Protein AF-T0M6H9-F1 (afdb_monomer_lite)

pLDDT: mean 85.87, std 9.91, range [58.41, 96.25]

Radius of gyration: 14.87 Å; chains: 1; bounding box: 30×23×37 Å

Secondary structure (DSSP, 8-state):
-HHHHHHHHHTT-----GGGGS-TTHHHHHHHHIIIIITTS-SSPPPPHHHHHHHHHHHHHHHH-

Sequence (65 aa):
MELFTRKCQSKGVNYSGIDQFFPEHLSDNLKPYLEVGLTRLTSEELPDLKVMLDELRDNLIKILD

Structure (mmCIF, N/CA/C/O backbone):
data_AF-T0M6H9-F1
#
_entry.id   AF-T0M6H9-F1
#
loop_
_atom_site.group_PDB
_atom_site.id
_atom_site.type_symbol
_atom_site.label_atom_id
_atom_site.label_alt_id
_atom_site.label_comp_id
_atom_site.label_asym_id
_atom_site.label_entity_id
_atom_site.label_seq_id
_atom_site.pdbx_PDB_ins_code
_atom_site.Cartn_x
_atom_site.Cartn_y
_atom_site.Cartn_z
_atom_site.occupancy
_atom_site.B_iso_or_equiv
_atom_site.auth_seq_id
_atom_site.auth_comp_id
_atom_site.auth_asym_id
_atom_site.auth_atom_id
_atom_site.pdbx_PDB_model_num
ATOM 1 N N . MET A 1 1 ? 15.798 6.190 -7.307 1.00 79.50 1 MET A N 1
ATOM 2 C CA . MET A 1 1 ? 15.156 5.124 -8.114 1.00 79.50 1 MET A CA 1
ATOM 3 C C . MET A 1 1 ? 16.032 3.942 -8.531 1.00 79.50 1 MET A C 1
ATOM 5 O O . MET A 1 1 ? 15.578 2.812 -8.403 1.00 79.50 1 MET A O 1
ATOM 9 N N . GLU A 1 2 ? 17.270 4.131 -8.995 1.00 86.56 2 GLU A N 1
ATOM 10 C CA . GLU A 1 2 ? 18.062 3.039 -9.597 1.00 86.56 2 GLU A CA 1
ATOM 11 C C . GLU A 1 2 ? 18.236 1.784 -8.713 1.00 86.56 2 GLU A C 1
ATOM 13 O O . GLU A 1 2 ? 18.019 0.661 -9.169 1.00 86.56 2 GLU A O 1
ATOM 18 N N . LEU A 1 3 ? 18.580 1.958 -7.431 1.00 90.06 3 LEU A N 1
ATOM 19 C CA . LEU A 1 3 ? 18.771 0.837 -6.502 1.00 90.06 3 LEU A CA 1
ATOM 20 C C . LEU A 1 3 ? 17.474 0.049 -6.256 1.00 90.06 3 LEU A C 1
ATOM 22 O O . LEU A 1 3 ? 17.502 -1.177 -6.158 1.00 90.06 3 LEU A O 1
ATOM 26 N N . PHE A 1 4 ? 16.340 0.748 -6.179 1.00 89.81 4 PHE A N 1
ATOM 27 C CA . PHE A 1 4 ? 15.027 0.129 -6.022 1.00 89.81 4 PHE A CA 1
ATOM 28 C C . PHE A 1 4 ? 14.688 -0.728 -7.246 1.00 89.81 4 PHE A C 1
ATOM 30 O O . PHE A 1 4 ? 14.423 -1.918 -7.094 1.00 89.81 4 PHE A O 1
ATOM 37 N N . THR A 1 5 ? 14.827 -0.176 -8.454 1.00 88.44 5 THR A N 1
ATOM 38 C CA . THR A 1 5 ? 14.579 -0.910 -9.703 1.00 88.44 5 THR A CA 1
ATOM 39 C C . THR A 1 5 ? 15.482 -2.137 -9.832 1.00 88.44 5 THR A C 1
ATOM 41 O O . THR A 1 5 ? 14.995 -3.225 -10.135 1.00 88.44 5 THR A O 1
ATOM 44 N N . ARG A 1 6 ? 16.780 -2.011 -9.518 1.00 91.69 6 ARG A N 1
ATOM 45 C CA . ARG A 1 6 ? 17.716 -3.151 -9.504 1.00 91.69 6 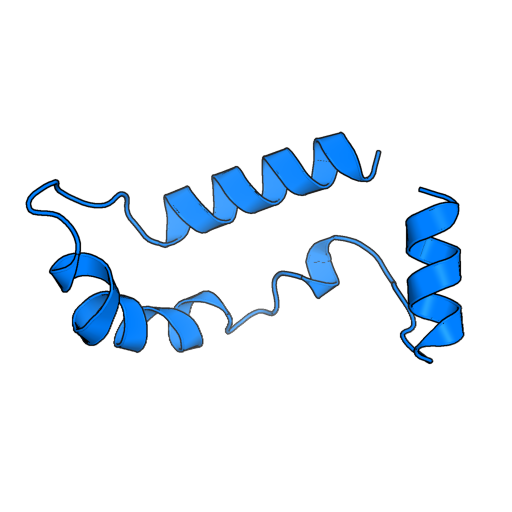ARG A CA 1
ATOM 46 C C . ARG A 1 6 ? 17.299 -4.230 -8.498 1.00 91.69 6 ARG A C 1
ATOM 48 O O . ARG A 1 6 ? 17.428 -5.418 -8.782 1.00 91.69 6 ARG A O 1
ATOM 55 N N . LYS A 1 7 ? 16.777 -3.838 -7.331 1.00 93.25 7 LYS A N 1
ATOM 56 C CA . LYS A 1 7 ? 16.274 -4.768 -6.307 1.00 93.25 7 LYS A CA 1
ATOM 57 C C . LYS A 1 7 ? 14.970 -5.451 -6.727 1.00 93.25 7 LYS A C 1
ATOM 59 O O . LYS A 1 7 ? 14.775 -6.619 -6.405 1.00 93.25 7 LYS A O 1
ATOM 64 N N . CYS A 1 8 ? 14.087 -4.755 -7.439 1.00 93.31 8 CYS A N 1
ATOM 65 C CA . CYS A 1 8 ? 12.895 -5.357 -8.035 1.00 93.31 8 CYS A CA 1
ATOM 66 C C . CYS A 1 8 ? 13.291 -6.407 -9.079 1.00 93.31 8 CYS A C 1
ATOM 68 O O . CYS A 1 8 ? 12.868 -7.556 -8.978 1.00 93.31 8 CYS A O 1
ATOM 70 N N . GLN A 1 9 ? 14.199 -6.054 -9.993 1.00 92.62 9 GLN A N 1
ATOM 71 C CA . GLN A 1 9 ? 14.723 -6.966 -11.013 1.00 92.62 9 GLN A CA 1
ATOM 72 C C . GLN A 1 9 ? 15.379 -8.210 -10.404 1.00 92.62 9 GLN A C 1
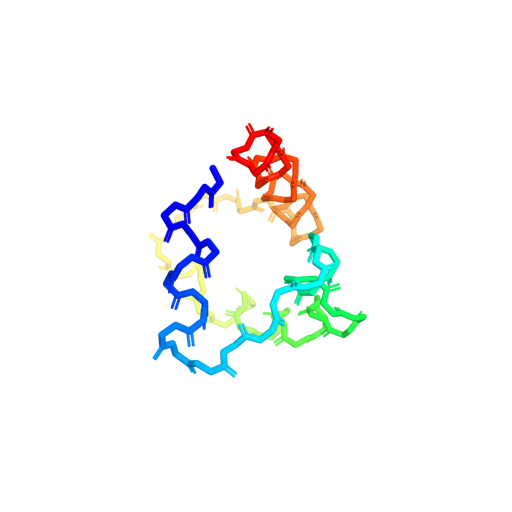ATOM 74 O O . GLN A 1 9 ? 15.073 -9.324 -10.822 1.00 92.62 9 GLN A O 1
ATOM 79 N N . SER A 1 10 ? 16.224 -8.054 -9.377 1.00 96.25 10 SER A N 1
ATOM 80 C CA . SER A 1 10 ? 16.881 -9.202 -8.733 1.00 96.25 10 SER A CA 1
ATOM 81 C C . SER A 1 10 ? 15.907 -10.148 -8.025 1.00 96.25 10 SER A C 1
ATOM 83 O O . SER A 1 10 ? 16.220 -11.322 -7.842 1.00 96.25 10 SER A O 1
ATOM 85 N N . LYS A 1 11 ? 14.719 -9.657 -7.654 1.00 95.81 11 LYS A N 1
ATOM 86 C CA . LYS A 1 11 ? 13.631 -10.448 -7.067 1.00 95.81 11 LYS A CA 1
ATOM 87 C C . LYS A 1 11 ? 12.610 -10.954 -8.092 1.00 95.81 11 LYS A C 1
ATOM 89 O O . LYS A 1 11 ? 11.616 -11.548 -7.688 1.00 95.81 11 LYS A O 1
ATOM 94 N N . GLY A 1 12 ? 12.820 -10.707 -9.388 1.00 94.81 12 GLY A N 1
ATOM 95 C CA . GLY A 1 12 ? 11.854 -11.051 -10.437 1.00 94.81 12 GLY A CA 1
ATOM 96 C C . GLY A 1 12 ? 10.546 -10.256 -10.353 1.00 94.81 12 GLY A C 1
ATOM 97 O O . GLY A 1 12 ? 9.514 -10.709 -10.838 1.00 94.81 12 GLY A O 1
ATOM 98 N N . VAL A 1 13 ? 10.570 -9.086 -9.711 1.00 93.81 13 VAL A N 1
ATOM 99 C CA . VAL A 1 13 ? 9.418 -8.190 -9.585 1.00 93.81 13 VAL A CA 1
ATOM 100 C C . VAL A 1 13 ? 9.475 -7.153 -10.698 1.00 93.81 13 VAL A C 1
ATOM 102 O O . VAL A 1 13 ? 10.410 -6.354 -10.765 1.00 93.81 13 VAL A O 1
ATOM 105 N N . ASN A 1 14 ? 8.441 -7.122 -11.536 1.00 89.06 14 ASN A N 1
ATOM 106 C CA . ASN A 1 14 ? 8.235 -6.043 -12.494 1.00 89.06 14 ASN A CA 1
ATOM 107 C C . ASN A 1 14 ? 7.496 -4.900 -11.801 1.00 89.06 14 ASN A C 1
ATOM 109 O O . ASN A 1 14 ? 6.321 -5.036 -11.460 1.00 89.06 14 ASN A O 1
ATOM 113 N N . TYR A 1 15 ? 8.209 -3.798 -11.568 1.00 89.81 15 TYR A N 1
ATOM 114 C CA . TYR A 1 15 ? 7.627 -2.577 -11.025 1.00 89.81 15 TYR A CA 1
ATOM 115 C C . TYR A 1 15 ? 7.031 -1.730 -12.154 1.00 89.81 15 TYR A C 1
ATOM 117 O O . TYR A 1 15 ? 7.766 -1.339 -13.062 1.00 89.81 15 TYR A O 1
ATOM 125 N N . SER A 1 16 ? 5.726 -1.453 -12.104 1.00 89.06 16 SER A N 1
ATOM 126 C CA . SER A 1 16 ? 5.009 -0.701 -13.150 1.00 89.06 16 SER A CA 1
ATOM 127 C C . SER A 1 16 ? 4.546 0.694 -12.726 1.00 89.06 16 SER A C 1
ATOM 129 O O . SER A 1 16 ? 3.985 1.411 -13.549 1.00 89.06 16 SER A O 1
ATOM 131 N N . GLY A 1 17 ? 4.769 1.092 -11.471 1.00 89.00 17 GLY A N 1
ATOM 132 C CA . GLY A 1 17 ? 4.387 2.409 -10.961 1.00 89.00 17 GLY A CA 1
ATOM 133 C C . GLY A 1 17 ? 3.719 2.356 -9.592 1.00 89.00 17 GLY A C 1
ATOM 134 O O . GLY A 1 17 ? 3.483 1.282 -9.037 1.00 89.00 17 GLY A O 1
ATOM 135 N N . ILE A 1 18 ? 3.411 3.539 -9.054 1.00 89.75 18 ILE A N 1
ATOM 136 C CA . ILE A 1 18 ? 2.917 3.700 -7.682 1.00 89.75 18 ILE A CA 1
ATOM 137 C C . ILE A 1 18 ? 1.616 2.928 -7.430 1.00 89.75 18 ILE A C 1
ATOM 139 O O . ILE A 1 18 ? 1.430 2.360 -6.358 1.00 89.75 18 ILE A O 1
ATOM 143 N N . ASP A 1 19 ? 0.748 2.832 -8.437 1.00 90.81 19 ASP A N 1
ATOM 144 C CA . ASP A 1 19 ? -0.550 2.162 -8.327 1.00 90.81 19 ASP A CA 1
ATOM 145 C C . ASP A 1 19 ? -0.415 0.669 -7.987 1.00 90.81 19 ASP A C 1
ATOM 147 O O . ASP A 1 19 ? -1.297 0.098 -7.351 1.00 90.81 19 ASP A O 1
ATOM 151 N N . GLN A 1 20 ? 0.722 0.039 -8.311 1.00 91.25 20 GLN A N 1
ATOM 152 C CA . GLN A 1 20 ? 0.999 -1.353 -7.942 1.00 91.25 20 GLN A CA 1
ATOM 153 C C . GLN A 1 20 ? 1.045 -1.569 -6.420 1.00 91.25 20 GLN A C 1
ATOM 155 O O . GLN A 1 20 ? 0.776 -2.676 -5.952 1.00 91.25 20 GLN A O 1
ATOM 160 N N . PHE A 1 21 ? 1.375 -0.536 -5.639 1.00 90.56 21 PHE A N 1
ATOM 161 C CA . PHE A 1 21 ? 1.351 -0.598 -4.175 1.00 90.56 21 PHE A CA 1
ATOM 162 C C . PHE A 1 21 ? -0.064 -0.473 -3.590 1.00 90.56 21 PHE A C 1
ATOM 164 O O . PHE A 1 21 ? -0.268 -0.845 -2.437 1.00 90.56 21 PHE A O 1
ATOM 171 N N . PHE A 1 22 ? -1.032 0.019 -4.371 1.00 93.38 22 PHE A N 1
ATOM 172 C CA . PHE A 1 22 ? -2.389 0.348 -3.923 1.00 93.38 22 PHE A CA 1
ATOM 173 C C . PHE A 1 22 ? -3.450 -0.365 -4.783 1.00 93.38 22 PHE A C 1
ATOM 175 O O . PHE A 1 22 ? -4.167 0.294 -5.538 1.00 93.38 22 PHE A O 1
ATOM 182 N N . PRO A 1 23 ? -3.564 -1.706 -4.704 1.00 91.25 23 PRO A N 1
ATOM 183 C CA . PRO A 1 23 ? -4.589 -2.443 -5.440 1.00 91.25 23 PRO A CA 1
ATOM 184 C C . PRO A 1 23 ? -6.004 -2.066 -4.970 1.00 91.25 23 PRO A C 1
ATOM 186 O O . PRO A 1 23 ? -6.200 -1.695 -3.815 1.00 91.25 23 PRO A O 1
ATOM 189 N N . GLU A 1 24 ? -6.997 -2.223 -5.850 1.00 89.75 24 GLU A N 1
ATOM 190 C CA . GLU A 1 24 ? -8.385 -1.755 -5.659 1.00 89.75 24 GLU A CA 1
ATOM 191 C C . GLU A 1 24 ? -9.010 -2.177 -4.315 1.00 89.75 24 GLU A C 1
ATOM 193 O O . GLU A 1 24 ? -9.658 -1.376 -3.649 1.00 89.75 24 GLU A O 1
ATOM 198 N N . HIS A 1 25 ? -8.737 -3.403 -3.861 1.00 91.62 25 HIS A N 1
ATOM 199 C CA . HIS A 1 25 ? -9.292 -3.963 -2.622 1.00 91.62 25 HIS A CA 1
ATOM 200 C C . HIS A 1 25 ? -8.362 -3.841 -1.402 1.00 91.62 25 HIS A C 1
ATOM 202 O O . HIS A 1 25 ? -8.571 -4.518 -0.396 1.00 91.62 25 HIS A O 1
ATOM 208 N N . LEU A 1 26 ? -7.300 -3.025 -1.463 1.00 92.62 26 LEU A N 1
ATOM 209 C CA . LEU A 1 26 ? -6.333 -2.904 -0.364 1.00 92.62 26 LEU A CA 1
ATOM 210 C C . LEU A 1 26 ? -7.004 -2.469 0.945 1.00 92.62 26 LEU A C 1
ATOM 212 O O . LEU A 1 26 ? -6.760 -3.073 1.986 1.00 92.62 26 LEU A O 1
ATOM 216 N N . SER A 1 27 ? -7.855 -1.442 0.886 1.00 90.94 27 SER A N 1
ATOM 217 C CA . SER A 1 27 ? -8.544 -0.908 2.066 1.00 90.94 27 SER A CA 1
ATOM 218 C C . SER A 1 27 ? -9.455 -1.958 2.707 1.00 90.94 27 SER A C 1
ATOM 220 O O . SER A 1 27 ? -9.359 -2.213 3.907 1.00 90.94 27 SER A O 1
ATOM 222 N N . ASP A 1 28 ? -10.260 -2.646 1.891 1.00 91.19 28 ASP A N 1
ATOM 223 C CA . ASP A 1 28 ? -11.167 -3.704 2.348 1.00 91.19 28 ASP A CA 1
ATOM 224 C C . ASP A 1 28 ? -10.407 -4.863 2.999 1.00 91.19 28 ASP A C 1
ATOM 226 O O . ASP A 1 28 ? -10.836 -5.400 4.019 1.00 91.19 28 ASP A O 1
ATOM 230 N N . ASN A 1 29 ? -9.242 -5.211 2.448 1.00 90.81 29 ASN A N 1
ATOM 231 C CA . ASN A 1 29 ? -8.387 -6.254 3.001 1.00 90.81 29 ASN A CA 1
ATOM 232 C C . ASN A 1 29 ? -7.734 -5.836 4.325 1.00 90.81 29 ASN A C 1
ATOM 234 O O . ASN A 1 29 ? -7.526 -6.686 5.185 1.00 90.81 29 ASN A O 1
ATOM 238 N N . LEU A 1 30 ? -7.389 -4.557 4.503 1.00 89.44 30 LEU A N 1
ATOM 239 C CA . LEU A 1 30 ? -6.696 -4.061 5.698 1.00 89.44 30 LEU A CA 1
ATOM 240 C C . LEU A 1 30 ? -7.643 -3.733 6.856 1.00 89.44 30 LEU A C 1
ATOM 242 O O . LEU A 1 30 ? -7.270 -3.909 8.019 1.00 89.44 30 LEU A O 1
ATOM 246 N N . LYS A 1 31 ? -8.866 -3.287 6.557 1.00 86.81 31 LYS A N 1
ATOM 247 C CA . LYS A 1 31 ? -9.848 -2.835 7.549 1.00 86.81 31 LYS A CA 1
ATOM 248 C C . LYS A 1 31 ? -10.080 -3.830 8.705 1.00 86.81 31 LYS A C 1
ATOM 250 O O . LYS A 1 31 ? -9.966 -3.397 9.854 1.00 86.81 31 LYS A O 1
ATOM 255 N N . PRO A 1 32 ? -10.286 -5.146 8.478 1.00 86.38 32 PRO A N 1
ATOM 256 C CA . PRO A 1 32 ? -10.500 -6.099 9.572 1.00 86.38 32 PRO A CA 1
ATOM 257 C C . PRO A 1 32 ? -9.311 -6.206 10.539 1.00 86.38 32 PRO A C 1
ATOM 259 O O . PRO A 1 32 ? -9.484 -6.481 11.724 1.00 86.38 32 PRO A O 1
ATOM 262 N N . TYR A 1 33 ? -8.086 -5.983 10.058 1.00 83.25 33 TYR A N 1
ATOM 263 C CA . TYR A 1 33 ? -6.879 -6.078 10.883 1.00 83.25 33 TYR A CA 1
ATOM 264 C C . TYR A 1 33 ? -6.659 -4.834 11.750 1.00 83.25 33 TYR A C 1
ATOM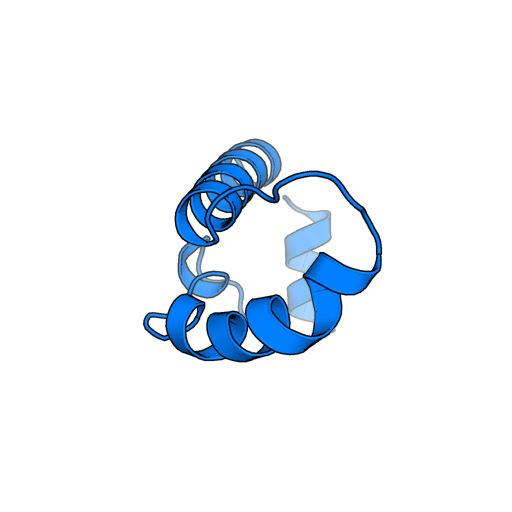 266 O O . TYR A 1 33 ? -6.094 -4.937 12.842 1.00 83.25 33 TYR A O 1
ATOM 274 N N . LEU A 1 34 ? -7.128 -3.670 11.298 1.00 78.44 34 LEU A N 1
ATOM 275 C CA . LEU A 1 34 ? -7.091 -2.429 12.074 1.00 78.44 34 LEU A CA 1
ATOM 276 C C . LEU A 1 34 ? -8.078 -2.458 13.235 1.00 78.44 34 LEU A C 1
ATOM 278 O O . LEU A 1 34 ? -7.718 -2.065 14.343 1.00 78.44 34 LEU A O 1
ATOM 282 N N . GLU A 1 35 ? -9.271 -3.002 13.001 1.00 69.81 35 GLU A N 1
ATOM 283 C CA . GLU A 1 35 ? -10.302 -3.164 14.030 1.00 69.81 35 GLU A CA 1
ATOM 284 C C . GLU A 1 35 ? -9.856 -4.124 15.151 1.00 69.81 35 GLU A C 1
ATOM 286 O O . GLU A 1 35 ? -10.174 -3.902 16.318 1.00 69.81 35 GLU A O 1
ATOM 291 N N . VAL A 1 36 ? -9.090 -5.172 14.819 1.00 67.62 36 VAL A N 1
ATOM 292 C CA . VAL A 1 36 ? -8.742 -6.256 15.760 1.00 67.62 36 VAL A CA 1
ATOM 293 C C . VAL A 1 36 ? -7.345 -6.111 16.389 1.00 67.62 36 VAL A C 1
ATOM 295 O O . VAL A 1 36 ? -7.127 -6.576 17.512 1.00 67.62 36 VAL A O 1
ATOM 298 N N . GLY A 1 37 ? -6.375 -5.517 15.684 1.00 60.47 37 GLY A N 1
ATOM 299 C CA . GLY A 1 37 ? -4.950 -5.704 15.994 1.00 60.47 37 GLY A CA 1
ATOM 300 C C . GLY A 1 37 ? -4.132 -4.444 16.277 1.00 60.47 37 GLY A C 1
ATOM 301 O O . GLY A 1 37 ? -3.277 -4.475 17.160 1.00 60.47 37 GLY A O 1
ATOM 302 N N . LEU A 1 38 ? -4.367 -3.344 15.559 1.00 58.78 38 LEU A N 1
ATOM 303 C CA . LEU A 1 38 ? -3.481 -2.167 15.609 1.00 58.78 38 LEU A CA 1
ATOM 304 C C . LEU A 1 38 ? -3.890 -1.138 16.671 1.00 58.78 38 LEU A C 1
ATOM 306 O O . LEU A 1 38 ? -3.029 -0.511 17.282 1.00 58.78 38 LEU A O 1
ATOM 310 N N . THR A 1 39 ? -5.182 -1.046 16.976 1.00 58.41 39 THR A N 1
ATOM 311 C CA . THR A 1 39 ? -5.738 -0.205 18.053 1.00 58.41 39 THR A CA 1
ATOM 312 C C . THR A 1 39 ? -5.388 -0.699 19.460 1.00 58.41 39 THR A C 1
ATOM 314 O O . THR A 1 39 ? -5.603 0.004 20.438 1.00 58.41 39 THR A O 1
ATOM 317 N N . ARG A 1 40 ? -4.825 -1.907 19.601 1.00 61.81 40 ARG A N 1
ATOM 318 C CA . ARG A 1 40 ? -4.421 -2.465 20.904 1.00 61.81 40 ARG A CA 1
ATOM 319 C C . ARG A 1 40 ? -3.112 -1.901 21.453 1.00 61.81 40 ARG A C 1
ATOM 321 O O . ARG A 1 40 ? -2.834 -2.091 22.634 1.00 61.81 40 ARG A O 1
ATOM 328 N N . LEU A 1 41 ? -2.289 -1.285 20.606 1.00 69.44 41 LEU A N 1
ATOM 329 C CA . LEU A 1 41 ? -0.926 -0.870 20.959 1.00 69.44 41 LEU A CA 1
ATOM 330 C C . LEU A 1 41 ? -0.831 0.586 21.432 1.00 69.44 41 LEU A C 1
ATOM 332 O O . LEU A 1 41 ? 0.219 0.989 21.927 1.00 69.44 41 LEU A O 1
ATOM 336 N N . THR A 1 42 ? -1.905 1.363 21.304 1.00 70.88 42 THR A N 1
ATOM 337 C CA . THR A 1 42 ? -1.974 2.745 21.780 1.00 70.88 42 THR A CA 1
ATOM 338 C C . THR A 1 42 ? -3.390 3.079 22.233 1.00 70.88 42 THR A C 1
ATOM 340 O O . THR A 1 42 ? -4.361 2.569 21.684 1.00 70.88 42 THR A O 1
ATOM 343 N N . SER A 1 43 ? -3.497 3.931 23.251 1.00 71.75 43 SER A N 1
ATOM 344 C CA . SER A 1 43 ? -4.772 4.500 23.702 1.00 71.75 43 SER A CA 1
ATOM 345 C C . SER A 1 43 ? -5.207 5.699 22.852 1.00 71.75 43 SER A C 1
ATOM 347 O O . SER A 1 43 ? -6.286 6.243 23.079 1.00 71.75 43 SER A O 1
ATOM 349 N N . GLU A 1 44 ? -4.351 6.154 21.935 1.00 74.69 44 GLU A N 1
ATOM 350 C CA . GLU A 1 44 ? -4.637 7.272 21.041 1.00 74.69 44 GLU A CA 1
ATOM 351 C C . GLU A 1 44 ? -5.578 6.847 19.914 1.00 74.69 44 GLU A C 1
ATOM 353 O O . GLU A 1 44 ? -5.499 5.733 19.390 1.00 74.69 44 GLU A O 1
ATOM 358 N N . GLU A 1 45 ? -6.471 7.760 19.539 1.00 75.94 45 GLU A N 1
ATOM 359 C CA . GLU A 1 45 ? -7.344 7.573 18.390 1.00 75.94 45 GLU A CA 1
ATOM 360 C C . GLU A 1 45 ? -6.489 7.532 17.121 1.00 75.94 45 GLU A C 1
ATOM 362 O O . GLU A 1 45 ? -5.750 8.468 16.811 1.00 75.94 45 GLU A O 1
ATOM 367 N N . LEU A 1 46 ? -6.551 6.408 16.410 1.00 77.25 46 LEU A N 1
ATOM 368 C CA . LEU A 1 46 ? -5.819 6.249 15.165 1.00 77.25 46 LEU A CA 1
ATOM 369 C C . LEU A 1 46 ? -6.529 7.014 14.037 1.00 77.25 46 LEU A C 1
ATOM 371 O O . LEU A 1 46 ? -7.761 7.022 13.993 1.00 77.25 46 LEU A O 1
ATOM 375 N N . PRO A 1 47 ? -5.772 7.602 13.094 1.00 83.00 47 PRO A N 1
ATOM 376 C CA . PRO A 1 47 ? -6.339 8.146 11.867 1.00 83.00 47 PRO A CA 1
ATOM 377 C C . PRO A 1 47 ? -7.191 7.114 11.115 1.00 83.00 47 PRO A C 1
ATOM 379 O O . PRO A 1 47 ? -6.965 5.905 11.206 1.00 83.00 47 PRO A O 1
ATOM 382 N N . ASP A 1 48 ? -8.138 7.592 10.310 1.00 87.38 48 ASP A N 1
ATOM 383 C CA . ASP A 1 48 ? -8.882 6.718 9.404 1.00 87.38 48 ASP A CA 1
ATOM 384 C C . ASP A 1 48 ? -7.933 6.028 8.404 1.00 87.38 48 ASP A C 1
ATOM 386 O O . ASP A 1 48 ? -6.963 6.626 7.926 1.00 87.38 48 ASP A O 1
ATOM 390 N N . LEU A 1 49 ? -8.230 4.770 8.057 1.00 88.19 49 LEU A N 1
ATOM 391 C CA . LEU A 1 49 ? -7.422 3.974 7.128 1.00 88.19 49 LEU A CA 1
ATOM 392 C C . LEU A 1 49 ? -7.195 4.695 5.796 1.00 88.19 49 LEU A C 1
ATOM 394 O O . LEU A 1 49 ? -6.100 4.633 5.240 1.00 88.19 49 LEU A O 1
ATOM 398 N N . LYS A 1 50 ? -8.203 5.406 5.286 1.00 90.25 50 LYS A N 1
ATOM 399 C CA . LYS A 1 50 ? -8.073 6.168 4.047 1.00 90.25 50 LYS A CA 1
ATOM 400 C C . LYS A 1 50 ? -7.004 7.249 4.173 1.00 90.25 50 LYS A C 1
ATOM 402 O O . LYS A 1 50 ? -6.151 7.349 3.302 1.00 90.25 50 LYS A O 1
ATOM 407 N N . VAL A 1 51 ? -7.012 7.995 5.278 1.00 91.88 51 VAL A N 1
ATOM 408 C CA . VAL A 1 51 ? -6.025 9.053 5.541 1.00 91.88 51 VAL A CA 1
ATOM 409 C C . VAL A 1 51 ? -4.616 8.466 5.594 1.00 91.88 51 VAL A C 1
ATOM 411 O O . VAL A 1 51 ? -3.714 8.985 4.945 1.00 91.88 51 VAL A O 1
ATOM 414 N N . MET A 1 52 ? -4.435 7.337 6.285 1.00 91.12 52 MET A N 1
ATOM 415 C CA . MET A 1 52 ? -3.136 6.657 6.342 1.00 91.12 52 MET A CA 1
ATOM 416 C C . MET A 1 52 ? -2.637 6.224 4.957 1.00 91.12 52 MET A C 1
ATOM 418 O O . MET A 1 52 ? -1.452 6.362 4.651 1.00 91.12 52 MET A O 1
ATOM 422 N N . LEU A 1 53 ? -3.523 5.674 4.120 1.00 93.81 53 LEU A N 1
ATOM 423 C CA . LEU A 1 53 ? -3.175 5.232 2.768 1.00 93.81 53 LEU A CA 1
ATOM 424 C C . LEU A 1 53 ? -2.842 6.410 1.849 1.00 93.81 53 LEU A C 1
ATOM 426 O O . LEU A 1 53 ? -1.887 6.311 1.077 1.00 93.81 53 LEU A O 1
ATOM 430 N N . ASP A 1 54 ? -3.587 7.510 1.958 1.00 94.00 54 ASP A N 1
ATOM 431 C CA . ASP A 1 54 ? -3.343 8.739 1.201 1.00 94.00 54 ASP A CA 1
ATOM 432 C C . ASP A 1 54 ? -1.973 9.338 1.577 1.00 94.00 54 ASP A C 1
ATOM 434 O O . ASP A 1 54 ? -1.138 9.583 0.705 1.00 94.00 54 ASP A O 1
ATOM 438 N N . GLU A 1 55 ? -1.667 9.456 2.874 1.00 95.00 55 GLU A N 1
ATOM 439 C CA . GLU A 1 55 ? -0.357 9.928 3.345 1.00 95.00 55 GLU A CA 1
ATOM 440 C C . GLU A 1 55 ? 0.790 9.007 2.908 1.00 95.00 55 GLU A C 1
ATOM 442 O O . GLU A 1 55 ? 1.863 9.471 2.503 1.00 95.00 55 GLU A O 1
ATOM 447 N N . LEU A 1 56 ? 0.591 7.687 2.975 1.00 94.50 56 LEU A N 1
ATOM 448 C CA . LEU A 1 56 ? 1.584 6.716 2.521 1.00 94.50 56 LEU A CA 1
ATOM 449 C C . LEU A 1 56 ? 1.860 6.867 1.020 1.00 94.50 56 LEU A C 1
ATOM 451 O O . LEU A 1 56 ? 3.022 6.842 0.609 1.00 94.50 56 LEU A O 1
ATOM 455 N N . ARG A 1 57 ? 0.810 7.039 0.209 1.00 94.94 57 ARG A N 1
ATOM 456 C CA . ARG A 1 57 ? 0.921 7.248 -1.238 1.00 94.94 57 ARG A CA 1
ATOM 457 C C . ARG A 1 57 ? 1.726 8.500 -1.546 1.00 94.94 57 ARG A C 1
ATOM 459 O O . ARG A 1 57 ? 2.686 8.416 -2.310 1.00 94.94 57 ARG A O 1
ATOM 466 N N . ASP A 1 58 ? 1.385 9.622 -0.925 1.00 95.06 58 ASP A N 1
ATOM 467 C CA . ASP A 1 58 ? 2.071 10.896 -1.141 1.00 95.06 58 ASP A CA 1
ATOM 468 C C . ASP A 1 58 ? 3.556 10.814 -0.780 1.00 95.06 58 ASP A C 1
ATOM 470 O O . ASP A 1 58 ? 4.417 11.330 -1.4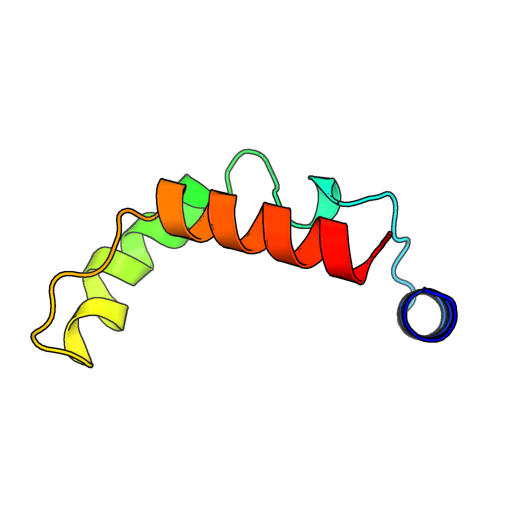96 1.00 95.06 58 ASP A O 1
ATOM 474 N N . ASN A 1 59 ? 3.879 10.140 0.324 1.00 94.06 59 ASN A N 1
ATOM 475 C CA . ASN A 1 59 ? 5.264 9.948 0.738 1.00 94.06 59 ASN A CA 1
ATOM 476 C C . ASN A 1 59 ? 6.031 9.027 -0.215 1.00 94.06 59 ASN A C 1
ATOM 478 O O . ASN A 1 59 ? 7.185 9.309 -0.535 1.00 94.06 59 ASN A O 1
ATOM 482 N N . LEU A 1 60 ? 5.407 7.952 -0.701 1.00 91.56 60 LEU A N 1
ATOM 483 C CA . LEU A 1 60 ? 6.029 7.071 -1.686 1.00 91.56 60 LEU A CA 1
ATOM 484 C C . LEU A 1 60 ? 6.260 7.780 -3.024 1.00 91.56 60 LEU A C 1
ATOM 486 O O . LEU A 1 60 ? 7.325 7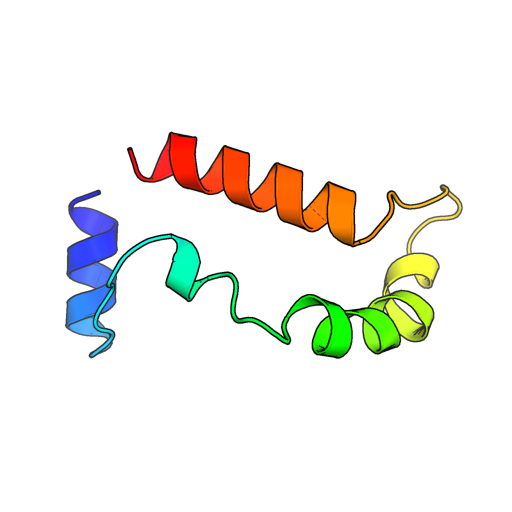.589 -3.601 1.00 91.56 60 LEU A O 1
ATOM 490 N N . ILE A 1 61 ? 5.335 8.628 -3.485 1.00 91.06 61 ILE A N 1
ATOM 491 C CA . ILE A 1 61 ? 5.535 9.450 -4.691 1.00 91.06 61 ILE A CA 1
ATOM 492 C C . ILE A 1 61 ? 6.783 10.321 -4.524 1.00 91.06 61 ILE A C 1
ATOM 494 O O . ILE A 1 61 ? 7.693 10.229 -5.335 1.00 91.06 61 ILE A O 1
ATOM 498 N N . LYS A 1 62 ? 6.911 11.052 -3.410 1.00 89.75 62 LYS A N 1
ATOM 499 C CA . LYS A 1 62 ? 8.088 11.906 -3.143 1.00 89.75 62 LYS A CA 1
ATOM 500 C C . LYS A 1 62 ? 9.421 11.150 -3.092 1.00 89.75 62 LYS A C 1
ATOM 502 O O . LYS A 1 62 ? 10.465 11.753 -3.309 1.00 89.75 62 LYS A O 1
ATOM 507 N N . ILE A 1 63 ? 9.404 9.872 -2.707 1.00 87.00 63 ILE A N 1
ATOM 508 C CA . ILE A 1 63 ? 10.609 9.030 -2.600 1.00 87.00 63 ILE A CA 1
ATOM 509 C C . ILE A 1 63 ? 10.970 8.391 -3.950 1.00 87.00 63 ILE A C 1
ATOM 511 O O . ILE A 1 63 ? 12.138 8.061 -4.187 1.00 87.00 63 ILE A O 1
ATOM 515 N N . LEU A 1 64 ? 9.961 8.130 -4.783 1.00 82.19 64 LEU A N 1
ATOM 516 C CA . LEU A 1 64 ? 10.096 7.412 -6.048 1.00 82.19 64 LEU A CA 1
ATOM 517 C C . LEU A 1 64 ? 10.157 8.340 -7.274 1.00 82.19 64 LEU A C 1
ATOM 519 O O . LEU A 1 64 ? 10.575 7.864 -8.331 1.00 82.19 64 LEU A O 1
ATOM 523 N N . ASP A 1 65 ? 9.788 9.614 -7.133 1.00 69.00 65 ASP A N 1
ATOM 524 C CA . ASP A 1 65 ? 10.162 10.704 -8.050 1.00 69.00 65 ASP A CA 1
ATOM 525 C C . ASP A 1 65 ? 11.681 10.974 -8.006 1.00 69.00 65 ASP A C 1
ATOM 527 O O . ASP A 1 65 ? 12.270 11.217 -9.087 1.00 69.00 65 ASP A O 1
#

Foldseek 3Di:
DVVVCVVCVVVVHDDDDLCVVPDPCPLVVCVVCCVPPVCVV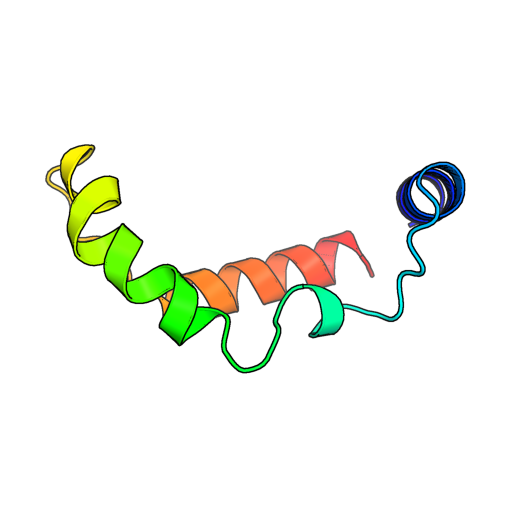DPDDDDDPVVVVVVVSVVVVVVVD